Protein AF-A0A848MZ85-F1 (afdb_monomer)

Secondary structure (DSSP, 8-state):
-HHHHHHHHHSHHHHHHHHHHHHHHHHHHHHHHHHHHHHHHHHHHHHHTTSSEEPP-SS--HHHHHTPBP------EEEEEEEEEEETTTEEEEEEEETTT--EEEEETTSHHHHHS-SEEE-

Mean predicted aligned error: 9.66 Å

Foldseek 3Di:
DVVVVVVLVVPVVSVVVVVVVVVVVVVVVVCLQVVLVVVLVVQLVCVVVVVKDWDDDDPDDNVQSVPFDADFDDADWDPDKDWIAIPDVRWIWIWTQGPPPRKIFTAIRVDPSRVRTTSGIGD

Solvent-accessible surface area (backbone atoms only — not comparable to full-atom values): 6906 Å² total; per-residue (Å²): 111,73,66,62,54,51,55,38,50,72,41,77,74,38,39,59,57,54,48,52,51,53,50,51,53,50,52,55,62,67,42,47,63,55,49,27,49,52,55,50,51,49,54,49,51,30,44,76,70,63,65,33,43,72,54,91,61,97,85,64,52,74,66,54,62,72,62,46,43,79,49,79,74,91,79,62,65,44,92,60,70,48,76,40,48,31,36,82,82,70,34,36,44,35,37,30,36,30,70,89,73,72,31,35,33,33,24,39,58,82,39,77,67,28,68,80,38,41,39,17,32,36,129

Organism: NCBI:txid452084

pLDDT: mean 79.69, std 8.82, range [51.81, 90.06]

Sequence (123 aa):
MLYLFYERIKKKEGFKGSFLMSFSLFIMFFSQDRLCNSILNEIISDLKSGRLVLEKNNILTNQNIYNLQIASRKHNYSKITYAVTVLPSKDDLIIKKDFSNEKYWVFYSKYYYSRSHAIGFIE

Structure (mmCIF, N/CA/C/O backbone):
data_AF-A0A848MZ85-F1
#
_entry.id   AF-A0A848MZ85-F1
#
loop_
_atom_site.group_PDB
_atom_site.id
_atom_site.type_symbol
_atom_site.label_atom_id
_atom_site.label_alt_id
_atom_site.label_comp_id
_atom_site.label_asym_id
_atom_site.label_entity_id
_atom_site.label_seq_id
_atom_site.pdbx_PDB_ins_code
_atom_site.Cartn_x
_atom_site.Cartn_y
_atom_site.Cartn_z
_atom_site.occupancy
_atom_site.B_iso_or_equiv
_atom_site.auth_seq_id
_atom_site.auth_comp_id
_atom_site.auth_asym_id
_atom_site.auth_atom_id
_atom_site.pdbx_PDB_model_num
ATOM 1 N N . MET A 1 1 ? 14.328 -11.073 -31.449 1.00 51.81 1 MET A N 1
ATOM 2 C CA . MET A 1 1 ? 14.411 -10.050 -30.377 1.00 51.81 1 MET A CA 1
ATOM 3 C C . MET A 1 1 ? 15.853 -9.718 -29.998 1.00 51.81 1 MET A C 1
ATOM 5 O O . MET A 1 1 ? 16.268 -8.602 -30.270 1.00 51.81 1 MET A O 1
ATOM 9 N N . LEU A 1 2 ? 16.645 -10.664 -29.473 1.00 57.03 2 LEU A N 1
ATOM 10 C CA . LEU A 1 2 ? 18.058 -10.432 -29.105 1.00 57.03 2 LEU A CA 1
ATOM 11 C C . LEU A 1 2 ? 18.941 -9.939 -30.270 1.00 57.03 2 LEU A C 1
ATOM 13 O O . LEU A 1 2 ? 19.724 -9.011 -30.100 1.00 57.03 2 LEU A O 1
ATOM 17 N N . TYR A 1 3 ? 18.748 -10.488 -31.472 1.00 67.44 3 TYR A N 1
ATOM 18 C CA . TYR A 1 3 ? 19.474 -10.076 -32.681 1.00 67.44 3 TYR A CA 1
ATOM 19 C C . TYR A 1 3 ? 19.201 -8.617 -33.102 1.00 67.44 3 TYR A C 1
ATOM 21 O O . TYR A 1 3 ? 20.121 -7.880 -33.444 1.00 67.44 3 TYR A O 1
ATOM 29 N N . LEU A 1 4 ? 17.948 -8.161 -32.990 1.00 62.81 4 LEU A N 1
ATOM 30 C CA . LEU A 1 4 ? 17.566 -6.772 -33.288 1.00 62.81 4 LEU A CA 1
ATOM 31 C C . LEU A 1 4 ? 18.156 -5.788 -32.268 1.00 62.81 4 LEU A C 1
ATOM 33 O O . LEU A 1 4 ? 18.518 -4.668 -32.621 1.00 62.81 4 LEU A O 1
ATOM 37 N N . PHE A 1 5 ? 18.286 -6.214 -31.007 1.00 62.03 5 PHE A N 1
ATOM 38 C CA . PHE A 1 5 ? 18.973 -5.448 -29.964 1.00 62.03 5 PHE A CA 1
ATOM 39 C C . PHE A 1 5 ? 20.470 -5.299 -30.274 1.00 62.03 5 PHE A C 1
ATOM 41 O O . PHE A 1 5 ? 21.020 -4.205 -30.151 1.00 62.03 5 PHE A O 1
ATOM 48 N N . TYR A 1 6 ? 21.106 -6.379 -30.739 1.00 66.88 6 TYR A N 1
ATOM 49 C CA . TYR A 1 6 ? 22.514 -6.392 -31.135 1.00 66.88 6 TYR A CA 1
ATOM 50 C C . TYR A 1 6 ? 22.802 -5.454 -32.321 1.00 66.88 6 TYR A C 1
ATOM 52 O O . TYR A 1 6 ? 23.729 -4.645 -32.252 1.00 66.88 6 TYR A O 1
ATOM 60 N N . GLU A 1 7 ? 21.980 -5.478 -33.376 1.00 65.50 7 GLU A N 1
ATOM 61 C CA . GLU A 1 7 ? 22.136 -4.555 -34.511 1.00 65.50 7 GLU A CA 1
ATOM 62 C C . GLU A 1 7 ? 21.957 -3.080 -34.120 1.00 65.50 7 GLU A C 1
ATOM 64 O O . GLU A 1 7 ? 22.706 -2.219 -34.592 1.00 65.50 7 GLU A O 1
ATOM 69 N N . ARG A 1 8 ? 21.000 -2.774 -33.231 1.00 59.22 8 ARG A N 1
ATOM 70 C CA . ARG A 1 8 ? 20.761 -1.403 -32.746 1.00 59.22 8 ARG A CA 1
ATOM 71 C C . ARG A 1 8 ? 21.933 -0.851 -31.938 1.00 59.22 8 ARG A C 1
ATOM 73 O O . ARG A 1 8 ? 22.218 0.335 -32.047 1.00 59.22 8 ARG A O 1
ATOM 80 N N . ILE A 1 9 ? 22.617 -1.694 -31.163 1.00 59.88 9 ILE A N 1
ATOM 81 C CA . ILE A 1 9 ? 23.822 -1.315 -30.408 1.00 59.88 9 ILE A CA 1
ATOM 82 C C . ILE A 1 9 ? 25.018 -1.101 -31.350 1.00 59.88 9 ILE A C 1
ATOM 84 O O . ILE A 1 9 ? 25.825 -0.200 -31.127 1.00 59.88 9 ILE A O 1
ATOM 88 N N . LYS A 1 10 ? 25.122 -1.893 -32.428 1.00 60.56 10 LYS A N 1
ATOM 89 C CA . LYS A 1 10 ? 26.221 -1.815 -33.406 1.00 60.56 10 LYS A CA 1
ATOM 90 C C . LYS A 1 10 ? 26.223 -0.500 -34.202 1.00 60.56 10 LYS A C 1
ATOM 92 O O . LYS A 1 10 ? 27.289 0.001 -34.557 1.00 60.56 10 LYS A O 1
ATOM 97 N N . LYS A 1 11 ? 25.052 0.100 -34.451 1.00 58.09 11 LYS A N 1
ATOM 98 C CA . LYS A 1 11 ? 24.939 1.474 -34.967 1.00 58.09 11 LYS A CA 1
ATOM 99 C C . LYS A 1 11 ? 25.094 2.452 -33.794 1.00 58.09 11 LYS A C 1
ATOM 101 O O . LYS A 1 11 ? 24.207 2.541 -32.956 1.00 58.09 11 LYS A O 1
ATOM 106 N N . LYS A 1 12 ? 26.203 3.206 -33.737 1.00 56.47 12 LYS A N 1
ATOM 107 C CA . LYS A 1 12 ? 26.563 4.160 -32.651 1.00 56.47 12 LYS A CA 1
ATOM 108 C C . LYS A 1 12 ? 25.438 5.119 -32.206 1.00 56.47 12 LYS A C 1
ATOM 110 O O . LYS A 1 12 ? 25.479 5.619 -31.085 1.00 56.47 12 LYS A O 1
ATOM 115 N N . GLU A 1 13 ? 24.431 5.357 -33.043 1.00 58.22 13 GLU A N 1
ATOM 116 C CA . GLU A 1 13 ? 23.257 6.187 -32.739 1.00 58.22 13 GLU A CA 1
ATOM 117 C C . GLU A 1 13 ? 22.211 5.484 -31.852 1.00 58.22 13 GLU A C 1
ATOM 119 O O . GLU A 1 13 ? 21.550 6.137 -31.044 1.00 58.22 13 GLU A O 1
ATOM 124 N N . GLY A 1 14 ? 22.095 4.153 -31.920 1.00 60.03 14 GLY A N 1
ATOM 125 C CA . GLY A 1 14 ? 21.147 3.381 -31.110 1.00 60.03 14 GLY A CA 1
ATOM 126 C C . GLY A 1 14 ? 21.583 3.199 -29.655 1.00 60.03 14 GLY A C 1
ATOM 127 O O . GLY A 1 14 ? 20.733 3.055 -28.778 1.00 60.03 14 GLY A O 1
ATOM 128 N N . PHE A 1 15 ? 22.888 3.290 -29.369 1.00 66.31 15 PHE A N 1
ATOM 129 C CA . PHE A 1 15 ? 23.423 3.144 -28.011 1.00 66.31 15 PHE A CA 1
ATOM 130 C C . PHE A 1 15 ? 22.890 4.214 -27.052 1.00 66.31 15 PHE A C 1
ATOM 132 O O . PHE A 1 15 ? 22.508 3.882 -25.936 1.00 66.31 15 PHE A O 1
ATOM 139 N N . LYS A 1 16 ? 22.790 5.482 -27.483 1.00 72.56 16 LYS A N 1
ATOM 140 C CA . LYS A 1 16 ? 22.249 6.561 -26.636 1.00 72.56 16 LYS A CA 1
ATOM 141 C C . LYS A 1 16 ? 20.784 6.320 -26.275 1.00 72.56 16 LYS A C 1
ATOM 143 O O . LYS A 1 16 ? 20.419 6.471 -25.114 1.00 72.56 16 LYS A O 1
ATOM 148 N N . GLY A 1 17 ? 19.965 5.910 -27.245 1.00 77.44 17 GLY A N 1
ATOM 149 C CA . GLY A 1 17 ? 18.549 5.607 -27.021 1.00 77.44 17 GLY A CA 1
ATOM 150 C C . GLY A 1 17 ? 18.348 4.382 -26.128 1.00 77.44 17 GLY A C 1
ATOM 151 O O . GLY A 1 17 ? 17.577 4.434 -25.175 1.00 77.44 17 GLY A O 1
ATOM 152 N N . SER A 1 18 ? 19.093 3.302 -26.379 1.00 78.94 18 SER A N 1
ATOM 153 C CA . SER A 1 18 ? 19.061 2.104 -25.535 1.00 78.94 18 SER A CA 1
ATOM 154 C C . SER A 1 18 ? 19.582 2.373 -24.123 1.00 7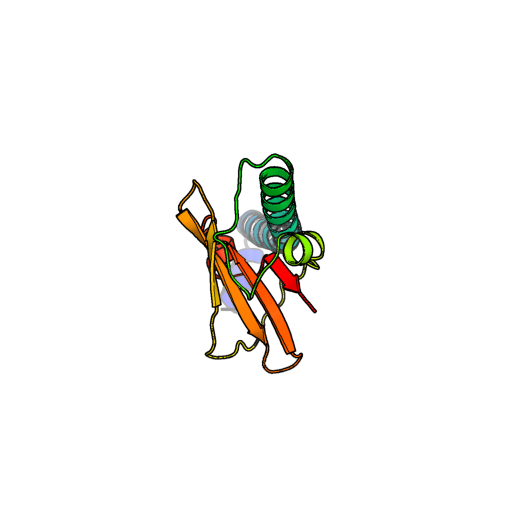8.94 18 SER A C 1
ATOM 156 O O . SER A 1 18 ? 18.991 1.888 -23.164 1.00 78.94 18 SER A O 1
ATOM 158 N N . PHE A 1 19 ? 20.640 3.173 -23.972 1.00 82.56 19 PHE A N 1
ATOM 159 C CA . PHE A 1 19 ? 21.155 3.582 -22.668 1.00 82.56 19 PHE A CA 1
ATOM 160 C C . PHE A 1 19 ? 20.137 4.435 -21.909 1.00 82.56 19 PHE A C 1
ATOM 162 O O . PHE A 1 19 ? 19.835 4.120 -20.765 1.00 82.56 19 PHE A O 1
ATOM 169 N N . LEU A 1 20 ? 19.550 5.455 -22.548 1.00 83.19 20 LEU A N 1
ATOM 170 C CA . LEU A 1 20 ? 18.504 6.290 -21.945 1.00 83.19 20 LEU A CA 1
ATOM 171 C C . LEU A 1 20 ? 17.287 5.465 -21.517 1.00 83.19 20 LEU A C 1
ATOM 173 O O . LEU A 1 20 ? 16.780 5.651 -20.415 1.00 83.19 20 LEU A O 1
ATOM 177 N N . MET A 1 21 ? 16.848 4.520 -22.351 1.00 82.12 21 MET A N 1
ATOM 178 C CA . MET A 1 21 ? 15.731 3.634 -22.029 1.00 82.12 21 MET A CA 1
ATOM 179 C C . MET A 1 21 ? 16.060 2.735 -20.830 1.00 82.12 21 MET A C 1
ATOM 181 O O . MET A 1 21 ? 15.308 2.714 -19.858 1.00 82.12 21 MET A O 1
ATOM 185 N N . SER A 1 22 ? 17.208 2.057 -20.834 1.00 83.31 22 SER A N 1
ATOM 186 C CA . SER A 1 22 ? 17.647 1.228 -19.703 1.00 83.31 22 SER A CA 1
ATOM 187 C C . SER A 1 22 ? 17.841 2.0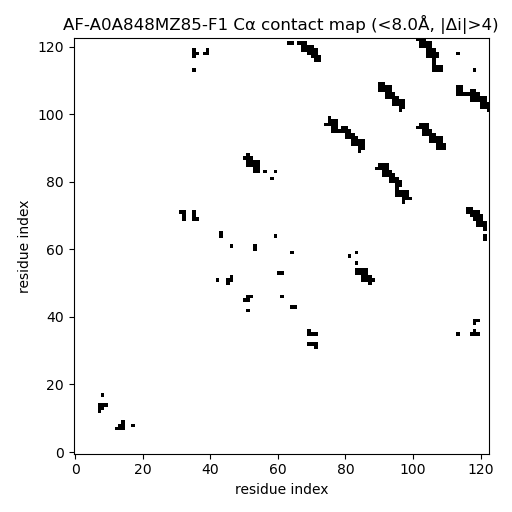47 -18.426 1.00 83.31 22 SER A C 1
ATOM 189 O O . SER A 1 22 ? 17.455 1.608 -17.347 1.00 83.31 22 SER A O 1
ATOM 191 N N . PHE A 1 23 ? 18.378 3.260 -18.542 1.00 83.19 23 PHE A N 1
ATOM 192 C CA . PHE A 1 23 ? 18.565 4.176 -17.423 1.00 83.19 23 PHE A CA 1
ATOM 193 C C . PHE A 1 23 ? 17.227 4.669 -16.856 1.00 83.19 23 PHE A C 1
ATOM 195 O O . PHE A 1 23 ? 17.055 4.706 -15.641 1.00 83.19 23 PHE A O 1
ATOM 202 N N . SER A 1 24 ? 16.239 4.962 -17.709 1.00 82.94 24 SER A N 1
ATOM 203 C CA . SER A 1 24 ? 14.886 5.307 -17.254 1.00 82.94 24 SER A CA 1
ATOM 204 C C . SER A 1 24 ? 14.203 4.150 -16.520 1.00 82.94 24 SER A C 1
ATOM 206 O O . SER A 1 24 ? 13.587 4.369 -15.479 1.00 82.94 24 SER A O 1
ATOM 208 N N . LEU A 1 25 ? 14.373 2.913 -17.003 1.00 81.62 25 LEU A N 1
ATOM 209 C CA . LEU A 1 25 ? 13.845 1.715 -16.345 1.00 81.62 25 LEU A CA 1
ATOM 210 C C . LEU A 1 25 ? 14.542 1.465 -15.006 1.00 81.62 25 LEU A C 1
ATOM 212 O O . LEU A 1 25 ? 13.885 1.118 -14.028 1.00 81.62 25 LEU A O 1
ATOM 216 N N . PHE A 1 26 ? 15.855 1.697 -14.945 1.00 80.69 26 PHE A N 1
ATOM 217 C CA . PHE A 1 26 ? 16.629 1.626 -13.711 1.00 80.69 26 PHE A CA 1
ATOM 218 C C . PHE A 1 26 ? 16.097 2.629 -12.683 1.00 80.69 26 PHE A C 1
ATOM 220 O O . PHE A 1 26 ? 15.695 2.224 -11.598 1.00 80.69 26 PHE A O 1
ATOM 227 N N . ILE A 1 27 ? 15.993 3.916 -13.036 1.00 83.00 27 ILE A N 1
ATOM 228 C CA . ILE A 1 27 ? 15.448 4.949 -12.138 1.00 83.00 27 ILE A CA 1
ATOM 229 C C . ILE A 1 27 ? 14.040 4.582 -11.664 1.00 83.00 27 ILE A C 1
ATOM 231 O O . ILE A 1 27 ? 13.743 4.723 -10.479 1.00 83.00 27 ILE A O 1
ATOM 235 N N . MET A 1 28 ? 13.190 4.095 -12.570 1.00 77.31 28 MET A N 1
ATOM 236 C CA . MET A 1 28 ? 11.829 3.684 -12.242 1.00 77.31 28 MET A CA 1
ATOM 237 C C . MET A 1 28 ? 11.802 2.553 -11.207 1.00 77.31 28 MET A C 1
ATOM 239 O O . MET A 1 28 ? 10.946 2.567 -10.333 1.00 77.31 28 MET A O 1
ATOM 243 N N . PHE A 1 29 ? 12.742 1.606 -11.258 1.00 71.81 29 PHE A N 1
ATOM 244 C CA . PHE A 1 29 ? 12.820 0.513 -10.287 1.00 71.81 29 PHE A CA 1
ATOM 245 C C . PHE A 1 29 ? 13.206 1.016 -8.888 1.00 71.81 29 PHE A C 1
ATOM 247 O O . PHE A 1 29 ? 12.588 0.639 -7.898 1.00 71.81 29 PHE A O 1
ATOM 254 N N . PHE A 1 30 ? 14.176 1.931 -8.796 1.00 74.00 30 PHE A N 1
ATOM 255 C CA . PHE A 1 30 ? 14.604 2.503 -7.509 1.00 74.00 30 PHE A CA 1
ATOM 256 C C . PHE A 1 30 ? 13.640 3.556 -6.949 1.00 74.00 30 PHE A C 1
ATOM 258 O O . PHE A 1 30 ? 13.688 3.868 -5.757 1.00 74.00 30 PHE A O 1
ATOM 265 N N . SER A 1 31 ? 12.768 4.130 -7.780 1.00 79.56 31 SER A N 1
ATOM 266 C CA . SER A 1 31 ? 11.786 5.114 -7.324 1.00 79.56 31 SER A CA 1
ATOM 267 C C . SER A 1 31 ? 10.552 4.480 -6.684 1.00 79.56 31 SER A C 1
ATOM 269 O O . SER A 1 31 ? 9.864 5.169 -5.936 1.00 79.56 31 SER A O 1
ATOM 271 N N . GLN A 1 32 ? 10.296 3.185 -6.901 1.00 77.12 32 GLN A N 1
ATOM 272 C CA . GLN A 1 32 ? 9.126 2.480 -6.363 1.00 77.12 32 GLN A CA 1
ATOM 273 C C . GLN A 1 32 ? 9.029 2.565 -4.837 1.00 77.12 32 GLN A C 1
ATOM 275 O O . GLN A 1 32 ? 8.006 3.006 -4.313 1.00 77.12 32 GLN A O 1
ATOM 280 N N . ASP A 1 33 ? 10.103 2.227 -4.123 1.00 78.94 33 ASP A N 1
ATOM 281 C CA . ASP A 1 33 ? 10.106 2.266 -2.655 1.00 78.94 33 ASP A CA 1
ATOM 282 C C . ASP A 1 33 ? 9.993 3.697 -2.121 1.00 78.94 33 ASP A C 1
ATOM 284 O O . ASP A 1 33 ? 9.299 3.948 -1.134 1.00 78.94 33 ASP A O 1
ATOM 288 N N . ARG A 1 34 ? 10.617 4.668 -2.804 1.00 83.00 34 ARG A N 1
ATOM 289 C CA . ARG A 1 34 ? 10.487 6.091 -2.454 1.00 83.00 34 ARG A CA 1
ATOM 290 C C . ARG A 1 34 ? 9.058 6.593 -2.644 1.00 83.00 34 ARG A C 1
ATOM 292 O O . ARG A 1 34 ? 8.583 7.360 -1.811 1.00 83.00 34 ARG A O 1
ATOM 299 N N . LEU A 1 35 ? 8.375 6.156 -3.703 1.00 84.25 35 LEU A N 1
ATOM 300 C CA . LEU A 1 35 ? 6.973 6.486 -3.955 1.00 84.25 35 LEU A CA 1
ATOM 301 C C . LEU A 1 35 ? 6.066 5.885 -2.878 1.00 84.25 35 LEU A C 1
ATOM 303 O O . LEU A 1 35 ? 5.267 6.622 -2.305 1.00 84.25 35 LEU A O 1
ATOM 307 N N . CYS A 1 36 ? 6.224 4.599 -2.541 1.00 84.06 36 CYS A N 1
ATOM 308 C CA . CYS A 1 36 ? 5.475 3.982 -1.440 1.00 84.06 36 CYS A CA 1
ATOM 309 C C . CYS A 1 36 ? 5.701 4.735 -0.122 1.00 84.06 36 CYS A C 1
ATOM 311 O O . CYS A 1 36 ? 4.741 5.084 0.559 1.00 84.06 36 CYS A O 1
ATOM 313 N N . ASN A 1 37 ? 6.955 5.061 0.201 1.00 86.56 37 ASN A N 1
ATOM 314 C CA . ASN A 1 37 ? 7.288 5.816 1.406 1.00 86.56 37 ASN A CA 1
ATOM 315 C C . ASN A 1 37 ? 6.644 7.214 1.412 1.00 86.56 37 ASN A C 1
ATOM 317 O O . ASN A 1 37 ? 6.099 7.649 2.421 1.00 86.56 37 ASN A O 1
ATOM 321 N N . SER A 1 38 ? 6.658 7.918 0.277 1.00 87.94 38 SER A N 1
ATOM 322 C CA . SER A 1 38 ? 6.019 9.232 0.158 1.00 87.94 38 SER A CA 1
ATOM 323 C C . SER A 1 38 ? 4.512 9.157 0.403 1.00 87.94 38 SER A C 1
ATOM 325 O O . SER A 1 38 ? 3.982 9.980 1.145 1.00 87.94 38 SER A O 1
ATOM 327 N N . ILE A 1 39 ? 3.836 8.164 -0.183 1.00 88.31 39 ILE A N 1
ATOM 328 C CA . ILE A 1 39 ? 2.393 7.956 -0.007 1.00 88.31 39 ILE A CA 1
ATOM 329 C C . ILE A 1 39 ? 2.076 7.619 1.455 1.00 88.31 39 ILE A C 1
ATOM 331 O O . ILE A 1 39 ? 1.135 8.160 2.028 1.00 88.31 39 ILE A O 1
ATOM 335 N N . LEU A 1 40 ? 2.875 6.753 2.079 1.00 88.69 40 LEU A N 1
ATOM 336 C CA . LEU A 1 40 ? 2.710 6.386 3.483 1.00 88.69 40 LEU A CA 1
ATOM 337 C C . LEU A 1 40 ? 2.879 7.597 4.410 1.00 88.69 40 LEU A C 1
ATOM 339 O O . LEU A 1 40 ? 2.038 7.831 5.274 1.00 88.69 40 LEU A O 1
ATOM 343 N N . ASN A 1 41 ? 3.924 8.400 4.202 1.00 89.56 41 ASN A N 1
ATOM 344 C CA . ASN A 1 41 ? 4.171 9.599 5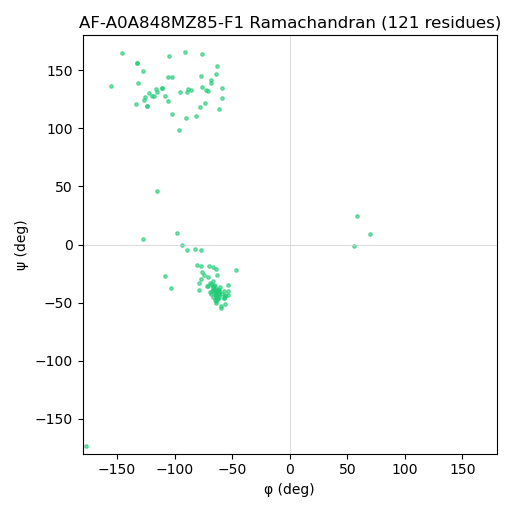.003 1.00 89.56 41 ASN A CA 1
ATOM 345 C C . ASN A 1 41 ? 3.052 10.636 4.862 1.00 89.56 41 ASN A C 1
ATOM 347 O O . ASN A 1 41 ? 2.679 11.255 5.857 1.00 89.56 41 ASN A O 1
ATOM 351 N N . GLU A 1 42 ? 2.499 10.800 3.659 1.00 88.94 42 GLU A N 1
ATOM 352 C CA . GLU A 1 42 ? 1.329 11.647 3.420 1.00 88.94 42 GLU A CA 1
ATOM 353 C C . GLU A 1 42 ? 0.124 11.161 4.234 1.00 88.94 42 GLU A C 1
ATOM 355 O O . GLU A 1 42 ? -0.413 11.927 5.030 1.00 88.94 42 GLU A O 1
ATOM 360 N N . ILE A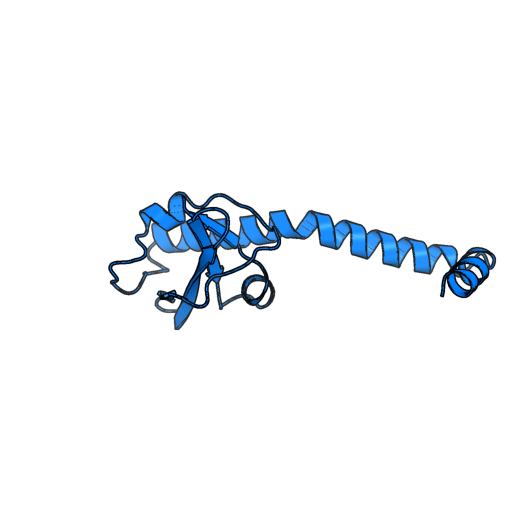 1 43 ? -0.236 9.874 4.128 1.00 87.69 43 ILE A N 1
ATOM 361 C CA . ILE A 1 43 ? -1.364 9.293 4.876 1.00 87.69 43 ILE A CA 1
ATOM 362 C C . ILE A 1 43 ? -1.171 9.490 6.386 1.00 87.69 43 ILE A C 1
ATOM 364 O O . ILE A 1 43 ? -2.092 9.913 7.083 1.00 87.69 43 ILE A O 1
ATOM 368 N N . ILE A 1 44 ? 0.028 9.213 6.908 1.00 88.69 44 ILE A N 1
ATOM 369 C CA . ILE A 1 44 ? 0.336 9.370 8.335 1.00 88.69 44 ILE A CA 1
ATOM 370 C C . ILE A 1 44 ? 0.240 10.838 8.764 1.00 88.69 44 ILE A C 1
ATOM 372 O O . ILE A 1 44 ? -0.293 11.130 9.837 1.00 88.69 44 ILE A O 1
ATOM 376 N N . SER A 1 45 ? 0.762 11.761 7.956 1.00 89.44 45 SER A N 1
ATOM 377 C CA . SER A 1 45 ? 0.709 13.198 8.236 1.00 89.44 45 SER A CA 1
ATOM 378 C C . SER A 1 45 ? -0.732 13.710 8.254 1.00 89.44 45 SER A C 1
ATOM 380 O O . SER A 1 45 ? -1.131 14.426 9.179 1.00 89.44 45 SER A O 1
ATOM 382 N N . ASP A 1 46 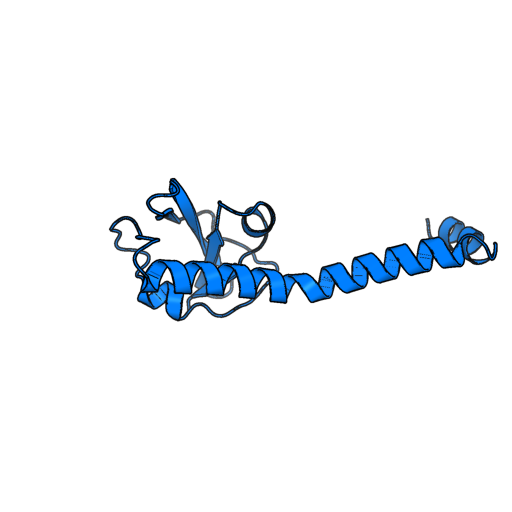? -1.543 13.284 7.289 1.00 86.62 46 ASP A N 1
ATOM 383 C CA . ASP A 1 46 ? -2.933 13.706 7.185 1.00 86.62 46 ASP A CA 1
ATOM 384 C C . ASP A 1 46 ? -3.809 13.105 8.298 1.00 86.62 46 ASP A C 1
ATOM 386 O O . ASP A 1 46 ? -4.669 13.803 8.838 1.00 86.62 46 ASP A O 1
ATOM 390 N N . LEU A 1 47 ? -3.546 11.862 8.722 1.00 86.69 47 LEU A N 1
ATOM 391 C CA . LEU A 1 47 ? -4.198 11.250 9.889 1.00 86.69 47 LEU A CA 1
ATOM 392 C C . LEU A 1 47 ? -3.859 11.987 11.186 1.00 86.69 47 LEU A C 1
ATOM 394 O O . LEU A 1 47 ? -4.746 12.289 11.984 1.00 86.69 47 LEU A O 1
ATOM 398 N N . LYS A 1 48 ? -2.576 12.304 11.404 1.00 87.44 48 LYS A N 1
ATOM 399 C CA . LYS A 1 48 ? -2.124 13.024 12.606 1.00 87.44 48 LYS A CA 1
ATOM 400 C C . LYS A 1 48 ? -2.668 14.446 12.670 1.00 87.44 48 LYS A C 1
ATOM 402 O O . LYS A 1 48 ? -2.947 14.939 13.757 1.00 87.44 48 LYS A O 1
ATOM 407 N N . SER A 1 49 ? -2.806 15.101 11.520 1.00 87.12 49 SER A N 1
ATOM 408 C CA . SER A 1 49 ? -3.370 16.450 11.424 1.00 87.12 49 SER A CA 1
ATOM 409 C C . SER A 1 49 ? -4.903 16.474 11.409 1.00 87.12 49 SER A C 1
ATOM 411 O O . SER A 1 49 ? -5.483 17.557 11.405 1.00 87.12 49 SER A O 1
ATOM 413 N N . GLY A 1 50 ? -5.565 15.310 11.399 1.00 80.62 50 GLY A N 1
ATOM 414 C CA . GLY A 1 50 ? -7.025 15.196 11.346 1.00 80.62 50 GLY A CA 1
ATOM 415 C C . GLY A 1 50 ? -7.640 15.607 10.004 1.00 80.62 50 GLY A C 1
ATOM 416 O O . GLY A 1 50 ? -8.859 15.706 9.895 1.00 80.62 50 GLY A O 1
ATOM 417 N N . ARG A 1 51 ? -6.814 15.845 8.976 1.00 81.94 51 ARG A N 1
ATOM 418 C CA . ARG A 1 51 ? -7.263 16.103 7.597 1.00 81.94 51 ARG A CA 1
ATOM 419 C C . ARG A 1 51 ? -7.826 14.853 6.943 1.00 81.94 51 ARG A C 1
ATOM 421 O O . ARG A 1 51 ? -8.659 14.955 6.047 1.00 81.94 51 ARG A O 1
ATOM 428 N N . LEU A 1 52 ? -7.344 13.701 7.394 1.00 81.25 52 LEU A N 1
ATOM 429 C CA . LEU A 1 52 ? -7.769 12.385 6.972 1.00 81.25 52 LEU A CA 1
ATOM 430 C C . LEU A 1 52 ? -8.350 11.668 8.185 1.00 81.25 52 LEU A C 1
ATOM 432 O O . LEU A 1 52 ? -7.718 11.597 9.238 1.00 81.25 52 LEU A O 1
ATOM 436 N N . VAL A 1 53 ? -9.563 11.149 8.043 1.00 82.06 53 VAL A N 1
ATOM 437 C CA . VAL A 1 53 ? -10.235 10.364 9.079 1.00 82.06 53 VAL A CA 1
ATOM 438 C C . VAL A 1 53 ? -10.654 9.036 8.473 1.00 82.06 53 VAL A C 1
ATOM 440 O O . VAL A 1 53 ? -11.318 9.003 7.437 1.00 82.06 53 VAL A O 1
ATOM 443 N N . LEU A 1 54 ? -10.259 7.938 9.115 1.00 81.38 54 LEU A N 1
ATOM 444 C CA . LEU A 1 54 ? -10.754 6.616 8.752 1.00 81.38 54 LEU A CA 1
ATOM 445 C C . LEU A 1 54 ? -12.215 6.494 9.162 1.00 81.38 54 LEU A C 1
ATOM 447 O O . LEU A 1 54 ? -12.573 6.787 10.306 1.00 81.38 54 LEU A O 1
ATOM 451 N N . GLU A 1 55 ? -13.047 6.009 8.248 1.00 82.19 55 GLU A N 1
ATOM 452 C CA . GLU A 1 55 ? -14.397 5.607 8.603 1.00 82.19 55 GLU A CA 1
ATOM 453 C C . GLU A 1 55 ? -14.345 4.517 9.683 1.00 82.19 55 GLU A C 1
ATOM 455 O O . GLU A 1 55 ? -13.523 3.593 9.632 1.00 82.19 55 GLU A O 1
ATOM 460 N N . LYS A 1 56 ? -15.188 4.659 10.711 1.00 75.75 56 LYS A N 1
ATOM 461 C CA . LYS A 1 56 ? -15.128 3.825 11.912 1.00 75.75 56 LYS A CA 1
ATOM 462 C C . LYS A 1 56 ? -15.371 2.361 11.537 1.00 75.75 56 LYS A C 1
ATOM 464 O O . LYS A 1 56 ? -16.453 2.004 11.084 1.00 75.75 56 LYS A O 1
ATOM 469 N N . ASN A 1 57 ? -14.368 1.515 11.751 1.00 77.19 57 ASN A N 1
ATOM 470 C CA . ASN A 1 57 ? -14.415 0.094 11.421 1.00 77.19 57 ASN A CA 1
ATOM 471 C C . ASN A 1 57 ? -13.612 -0.733 12.446 1.00 77.19 57 ASN A C 1
ATOM 473 O O . ASN A 1 57 ? -12.824 -0.185 13.213 1.00 77.19 57 ASN A O 1
ATOM 477 N N . ASN A 1 58 ? -13.815 -2.054 12.448 1.00 71.62 58 ASN A N 1
ATOM 478 C CA . ASN A 1 58 ? -13.162 -2.981 13.387 1.00 71.62 58 ASN A CA 1
ATOM 479 C C . ASN A 1 58 ? -11.865 -3.608 12.843 1.00 71.62 58 ASN A C 1
ATOM 481 O O . ASN A 1 58 ? -11.261 -4.436 13.517 1.00 71.62 58 ASN A O 1
ATOM 485 N N . ILE A 1 59 ? -11.468 -3.280 11.613 1.00 72.38 59 ILE A N 1
ATOM 486 C CA . ILE A 1 59 ? -10.421 -3.993 10.868 1.00 72.38 59 ILE A CA 1
ATOM 487 C C . ILE A 1 59 ? -9.108 -3.202 10.866 1.00 72.38 59 ILE A C 1
ATOM 489 O O . ILE A 1 59 ? -8.031 -3.782 10.962 1.00 72.38 59 ILE A O 1
ATOM 493 N N . LEU A 1 60 ? -9.187 -1.875 10.767 1.00 76.81 60 LEU A N 1
ATOM 494 C CA . LEU A 1 60 ? -8.052 -0.977 10.623 1.00 76.81 60 LEU A CA 1
ATOM 495 C C . LEU A 1 60 ? -8.198 0.198 11.588 1.00 76.81 60 LEU A C 1
ATOM 497 O O . LEU A 1 60 ? -9.151 0.972 11.507 1.00 76.81 60 LEU A O 1
ATOM 501 N N . THR A 1 61 ? -7.213 0.357 12.468 1.00 81.44 61 THR A N 1
ATOM 502 C CA . THR A 1 61 ? -7.092 1.544 13.321 1.00 81.44 61 THR A CA 1
ATOM 503 C C . THR A 1 61 ? -5.985 2.462 12.811 1.00 81.44 61 THR A C 1
ATOM 505 O O . THR A 1 61 ? -5.089 2.031 12.081 1.00 81.44 61 THR A O 1
ATOM 508 N N . ASN A 1 62 ? -5.990 3.723 13.251 1.00 81.19 62 ASN A N 1
ATOM 509 C CA . ASN A 1 62 ? -4.903 4.664 12.958 1.00 81.19 62 ASN A CA 1
ATOM 510 C C . ASN A 1 62 ? -3.533 4.097 13.373 1.00 81.19 62 ASN A C 1
ATOM 512 O O . ASN A 1 62 ? -2.541 4.305 12.681 1.00 81.19 62 ASN A O 1
ATOM 516 N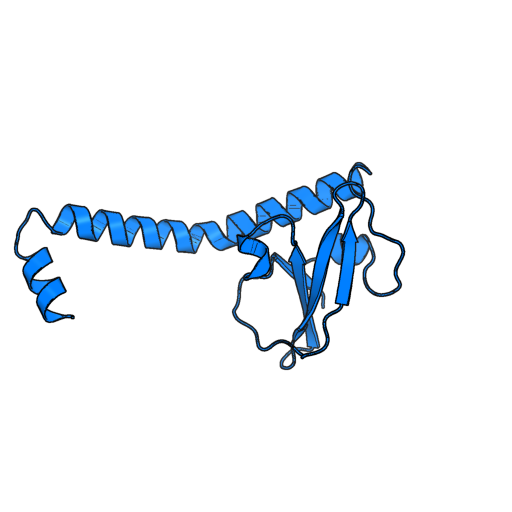 N . GLN A 1 63 ? -3.485 3.333 14.469 1.00 82.62 63 GLN A N 1
ATOM 517 C CA . GLN A 1 63 ? -2.255 2.734 14.981 1.00 82.62 63 GLN A CA 1
ATOM 518 C C . GLN A 1 63 ? -1.687 1.672 14.034 1.00 82.62 63 GLN A C 1
ATOM 520 O O . GLN A 1 63 ? -0.476 1.611 13.841 1.00 82.62 63 GLN A O 1
ATOM 525 N N . ASN A 1 64 ? -2.554 0.892 13.380 1.00 84.06 64 ASN A N 1
ATOM 526 C CA . ASN A 1 64 ? -2.141 -0.068 12.357 1.00 84.06 64 ASN A CA 1
ATOM 527 C C . ASN A 1 64 ? -1.472 0.642 11.172 1.00 84.06 64 ASN A C 1
ATOM 529 O O . ASN A 1 64 ? -0.471 0.156 10.657 1.00 84.06 64 ASN A O 1
ATOM 533 N N . ILE A 1 65 ? -1.992 1.806 10.763 1.00 83.75 65 ILE A N 1
ATOM 534 C CA . ILE A 1 65 ? -1.410 2.594 9.667 1.00 83.75 65 ILE A CA 1
ATOM 535 C C . ILE A 1 65 ? -0.064 3.196 10.078 1.00 83.75 65 ILE A C 1
ATOM 537 O O . ILE A 1 65 ? 0.882 3.172 9.298 1.00 83.75 65 ILE A O 1
ATOM 541 N N . TYR A 1 66 ? 0.055 3.703 11.306 1.00 84.06 66 TYR A N 1
ATOM 542 C CA . TYR A 1 66 ? 1.321 4.249 11.806 1.00 84.06 66 TYR A CA 1
ATOM 543 C C . TYR A 1 66 ? 2.439 3.204 11.896 1.00 84.06 66 TYR A C 1
ATOM 545 O O . TYR A 1 66 ? 3.607 3.566 11.785 1.00 84.06 66 TYR A O 1
ATOM 553 N N . ASN A 1 67 ? 2.079 1.929 12.054 1.00 84.50 67 ASN A N 1
ATOM 554 C CA . ASN A 1 67 ? 3.013 0.810 12.160 1.00 84.50 67 ASN A CA 1
ATOM 555 C C . ASN A 1 67 ? 3.219 0.051 10.836 1.00 84.50 67 ASN A C 1
ATOM 557 O O . ASN A 1 67 ? 3.829 -1.018 10.838 1.00 84.50 67 ASN A O 1
ATOM 561 N N . LEU A 1 68 ? 2.717 0.570 9.711 1.00 84.69 68 LEU A N 1
ATOM 562 C CA . LEU A 1 68 ? 2.907 -0.047 8.398 1.00 84.69 68 LEU A CA 1
ATOM 563 C C . LEU A 1 68 ? 4.397 -0.175 8.060 1.00 84.69 68 LEU A C 1
ATOM 565 O O . LEU A 1 68 ? 5.135 0.811 8.032 1.00 84.69 68 LEU A O 1
ATOM 569 N N . GLN A 1 69 ? 4.821 -1.390 7.722 1.00 84.44 69 GLN A N 1
ATOM 570 C CA . GLN A 1 69 ? 6.158 -1.639 7.196 1.00 84.44 69 GLN A CA 1
ATOM 571 C C . GLN A 1 69 ? 6.149 -1.497 5.673 1.00 84.44 69 GLN A C 1
ATOM 573 O O . GLN A 1 69 ? 5.305 -2.071 4.984 1.00 84.44 69 GLN A O 1
ATOM 578 N N . ILE A 1 70 ? 7.099 -0.734 5.133 1.00 80.06 70 ILE A N 1
ATOM 579 C CA . ILE A 1 70 ? 7.204 -0.493 3.691 1.00 80.06 70 ILE A CA 1
ATOM 580 C C . ILE A 1 70 ? 7.730 -1.758 3.014 1.00 80.06 70 ILE A C 1
ATOM 582 O O . ILE A 1 70 ? 8.830 -2.223 3.312 1.00 80.06 70 ILE A O 1
ATOM 586 N N . ALA A 1 71 ? 6.965 -2.291 2.064 1.00 73.25 71 ALA A N 1
ATOM 587 C CA . ALA A 1 71 ? 7.456 -3.297 1.134 1.00 73.25 71 ALA A CA 1
ATOM 588 C C . ALA A 1 71 ? 6.634 -3.288 -0.159 1.00 73.25 71 ALA A C 1
ATOM 590 O O . ALA A 1 71 ? 5.407 -3.239 -0.133 1.00 73.25 71 ALA A O 1
ATOM 591 N N . SER A 1 72 ? 7.335 -3.381 -1.288 1.00 65.31 72 SER A N 1
ATOM 592 C CA . SER A 1 72 ? 6.783 -3.359 -2.646 1.00 65.31 72 SER A CA 1
ATOM 593 C C . SER A 1 72 ? 7.016 -4.701 -3.360 1.00 65.31 72 SER A C 1
ATOM 595 O O . SER A 1 72 ? 7.487 -4.767 -4.492 1.00 65.31 72 SER A O 1
ATOM 597 N N . ARG A 1 73 ? 6.752 -5.831 -2.692 1.00 67.50 73 ARG A N 1
ATOM 598 C CA . ARG A 1 73 ? 6.943 -7.154 -3.313 1.00 67.50 73 ARG A CA 1
ATOM 599 C C . ARG A 1 73 ? 5.662 -7.637 -4.003 1.00 67.50 73 ARG A C 1
ATOM 601 O O . ARG A 1 73 ? 4.583 -7.070 -3.856 1.00 67.50 73 ARG A O 1
ATOM 608 N N . LYS A 1 74 ? 5.802 -8.667 -4.840 1.00 66.06 74 LYS A N 1
ATOM 609 C CA . LYS A 1 74 ? 4.676 -9.352 -5.488 1.00 66.06 74 LYS A CA 1
ATOM 610 C C . LYS A 1 74 ? 4.149 -10.431 -4.543 1.00 66.06 74 LYS A C 1
ATOM 612 O O . LYS A 1 74 ? 4.945 -11.214 -4.029 1.00 66.06 74 LYS A O 1
ATOM 617 N N . HIS A 1 75 ? 2.832 -10.497 -4.358 1.00 69.25 75 HIS A N 1
ATOM 618 C CA . HIS A 1 75 ? 2.201 -11.380 -3.372 1.00 69.25 75 HIS A CA 1
ATOM 619 C C . HIS A 1 75 ? 1.021 -12.153 -3.956 1.00 69.25 75 HIS A C 1
ATOM 621 O O . HIS A 1 75 ? 0.396 -11.718 -4.926 1.00 69.25 75 HIS A O 1
ATOM 627 N N . ASN A 1 76 ? 0.711 -13.291 -3.333 1.00 74.94 76 ASN A N 1
ATOM 628 C CA . ASN A 1 76 ? -0.502 -14.051 -3.607 1.00 74.94 76 ASN A CA 1
ATOM 629 C C . ASN A 1 76 ? -1.566 -13.677 -2.578 1.00 74.94 76 ASN A C 1
ATOM 631 O O . ASN A 1 76 ? -1.583 -14.164 -1.448 1.00 74.94 76 ASN A O 1
ATOM 635 N N . TYR A 1 77 ? -2.458 -12.785 -2.990 1.00 79.31 77 TYR A N 1
ATOM 636 C CA . TYR A 1 77 ? -3.524 -12.294 -2.133 1.00 79.31 77 TYR A CA 1
ATOM 637 C C . TYR A 1 77 ? -4.655 -13.307 -1.999 1.00 79.31 77 TYR A C 1
ATOM 639 O O . TYR A 1 77 ? -5.036 -13.984 -2.958 1.00 79.31 77 TYR A O 1
ATOM 647 N N . SER A 1 78 ? -5.244 -13.341 -0.810 1.00 74.19 78 SER A N 1
ATOM 648 C CA . SER A 1 78 ? -6.533 -13.975 -0.595 1.00 74.19 78 SER A CA 1
ATOM 649 C C . SER A 1 78 ? -7.639 -13.288 -1.388 1.00 74.19 78 SER A C 1
ATOM 651 O O . SER A 1 78 ? -7.563 -12.103 -1.714 1.00 74.19 78 SER A O 1
ATOM 653 N N . LYS A 1 79 ? -8.692 -14.049 -1.713 1.00 74.62 79 LYS A N 1
ATOM 654 C CA . LYS A 1 79 ? -9.903 -13.489 -2.335 1.00 74.62 79 LYS A CA 1
ATOM 655 C C . LYS A 1 79 ? -10.619 -12.507 -1.403 1.00 74.62 79 LYS A C 1
ATOM 657 O O . LYS A 1 79 ? -11.396 -11.683 -1.875 1.00 74.62 79 LYS A O 1
ATOM 662 N N . ILE A 1 80 ? -10.363 -12.597 -0.098 1.00 75.31 80 ILE A N 1
ATOM 663 C CA . ILE A 1 80 ? -10.966 -11.732 0.906 1.00 75.31 80 ILE A CA 1
ATOM 664 C C . ILE A 1 80 ? -10.244 -10.387 0.874 1.00 75.31 80 ILE A C 1
ATOM 666 O O . ILE A 1 80 ? -9.037 -10.293 1.096 1.00 75.31 80 ILE A O 1
ATOM 670 N N . THR A 1 81 ? -11.008 -9.346 0.567 1.00 81.69 81 THR A N 1
ATOM 671 C CA . THR A 1 81 ? -10.535 -7.967 0.505 1.00 81.69 81 THR A CA 1
ATOM 672 C C . THR A 1 81 ? -11.366 -7.139 1.469 1.00 81.69 81 THR A C 1
ATOM 674 O O . THR A 1 81 ? -12.593 -7.205 1.434 1.00 81.69 81 THR A O 1
ATOM 677 N N . TYR A 1 82 ? -10.699 -6.359 2.311 1.00 82.94 82 TYR A N 1
ATOM 678 C CA . TYR A 1 82 ? -11.340 -5.373 3.171 1.00 82.94 82 TYR A CA 1
ATOM 679 C C . TYR A 1 82 ? -11.065 -3.984 2.605 1.00 82.94 82 TYR A C 1
ATOM 681 O O . TYR A 1 82 ? -9.992 -3.747 2.056 1.00 82.94 82 TYR A O 1
ATOM 689 N N . ALA A 1 83 ? -12.019 -3.070 2.713 1.00 84.19 83 ALA A N 1
ATOM 690 C CA . ALA A 1 83 ? -11.847 -1.689 2.284 1.00 84.19 83 ALA A CA 1
ATOM 691 C C . ALA A 1 83 ? -12.330 -0.760 3.394 1.00 84.19 83 ALA A C 1
ATOM 693 O O . ALA A 1 83 ? -13.340 -1.037 4.042 1.00 84.19 83 ALA A O 1
ATOM 694 N N . VAL A 1 84 ? -11.578 0.309 3.623 1.00 85.12 84 VAL A N 1
ATOM 695 C CA . VAL A 1 84 ? -11.909 1.357 4.584 1.00 85.12 84 VAL A CA 1
ATOM 696 C C . VAL A 1 84 ? -11.918 2.680 3.849 1.00 85.12 84 VAL A C 1
ATOM 698 O O . VAL A 1 84 ? -10.882 3.100 3.328 1.00 85.12 84 VAL A O 1
ATOM 701 N N . THR A 1 85 ? -13.072 3.339 3.843 1.00 86.44 85 THR A N 1
ATOM 702 C CA . THR A 1 85 ? -13.210 4.665 3.257 1.00 86.44 85 THR A CA 1
ATOM 703 C C . THR A 1 85 ? -12.446 5.686 4.089 1.00 86.44 85 THR A C 1
ATOM 705 O O . THR A 1 85 ? -12.469 5.695 5.325 1.00 86.44 85 THR A O 1
ATOM 708 N N . VAL A 1 86 ? -11.789 6.587 3.384 1.00 85.00 86 VAL A N 1
ATOM 709 C CA . VAL A 1 86 ? -11.027 7.697 3.913 1.00 85.00 86 VAL A CA 1
ATOM 710 C C . VAL A 1 86 ? -11.806 8.989 3.690 1.00 85.00 86 VAL A C 1
ATOM 712 O O . VAL A 1 86 ? -12.147 9.340 2.563 1.00 85.00 86 VAL A O 1
ATOM 715 N N . LEU A 1 87 ? -12.075 9.734 4.759 1.00 83.62 87 LEU A N 1
ATOM 716 C CA . LEU A 1 87 ? -12.768 11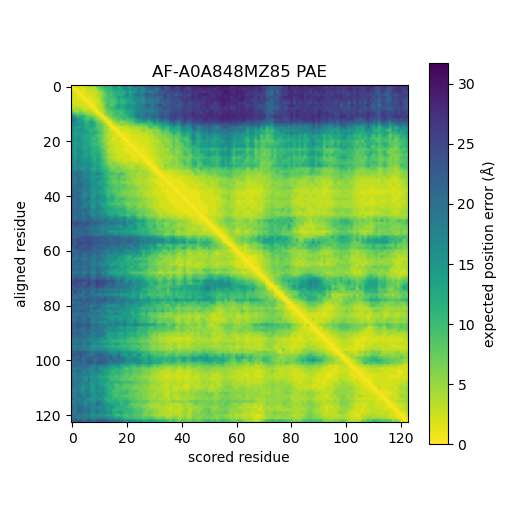.021 4.698 1.00 83.62 87 LEU A CA 1
ATOM 717 C C . LEU A 1 87 ? -11.775 12.187 4.824 1.00 83.62 87 LEU A C 1
ATOM 719 O O . LEU A 1 87 ? -10.817 12.070 5.587 1.00 83.62 87 LEU A O 1
ATOM 723 N N . PRO A 1 88 ? -12.000 13.316 4.119 1.00 82.19 88 PRO A N 1
ATOM 724 C CA . PRO A 1 88 ? -13.152 13.630 3.263 1.00 82.19 88 PRO A CA 1
ATOM 725 C C . PRO A 1 88 ? -12.993 13.202 1.795 1.00 82.19 88 PRO A C 1
ATOM 727 O O . PRO A 1 88 ? -13.930 13.382 1.019 1.00 82.19 88 PRO A O 1
ATOM 730 N N . SER A 1 89 ? -11.829 12.682 1.392 1.00 83.38 89 SER A N 1
ATOM 731 C CA . SER A 1 89 ? -11.519 12.427 -0.021 1.00 83.38 89 SER A CA 1
ATOM 732 C C . SER A 1 89 ? -12.375 11.331 -0.660 1.00 83.38 89 SER A C 1
ATOM 734 O O . SER A 1 89 ? -12.514 11.312 -1.880 1.00 83.38 89 SER A O 1
ATOM 736 N N . LYS A 1 90 ? -12.998 10.470 0.159 1.00 85.12 90 LYS A N 1
ATOM 737 C CA . LYS A 1 90 ? -13.747 9.272 -0.255 1.00 85.12 90 LYS A CA 1
ATOM 738 C C . LYS A 1 90 ? -12.890 8.291 -1.058 1.00 85.12 90 LYS A C 1
ATOM 740 O O . LYS A 1 90 ? -13.415 7.512 -1.848 1.00 85.12 90 LYS A O 1
ATOM 745 N N . ASP A 1 91 ? -11.576 8.353 -0.862 1.00 87.75 91 ASP A N 1
ATOM 746 C CA . ASP A 1 91 ? -10.663 7.315 -1.320 1.00 87.75 91 ASP A CA 1
ATOM 747 C C . ASP A 1 91 ? -10.766 6.100 -0.391 1.00 87.75 91 ASP A C 1
ATOM 749 O O . ASP A 1 91 ? -11.235 6.204 0.738 1.00 87.75 91 ASP A O 1
ATOM 753 N N . ASP A 1 92 ? -10.265 4.955 -0.833 1.00 88.19 92 ASP A N 1
ATOM 754 C CA . ASP A 1 92 ? -10.322 3.699 -0.096 1.00 88.19 92 ASP A CA 1
ATOM 755 C C . ASP A 1 92 ? -8.914 3.230 0.247 1.00 88.19 92 ASP A C 1
ATOM 757 O O . ASP A 1 92 ? -8.023 3.169 -0.612 1.00 88.19 92 ASP A O 1
ATOM 761 N N . LEU A 1 93 ? -8.732 2.828 1.500 1.00 88.81 93 LEU A N 1
ATOM 762 C CA . LEU A 1 93 ? -7.631 1.975 1.916 1.00 88.81 93 LEU A CA 1
ATOM 763 C C . LEU A 1 93 ? -8.076 0.523 1.795 1.00 88.81 93 LEU A C 1
ATOM 765 O O . LEU A 1 93 ? -8.910 0.038 2.558 1.00 88.81 93 LEU A O 1
ATOM 769 N N . ILE A 1 94 ? -7.520 -0.169 0.807 1.00 88.31 94 ILE A N 1
ATOM 770 C CA . ILE A 1 94 ? -7.836 -1.561 0.510 1.00 88.31 94 ILE A CA 1
ATOM 771 C C . ILE A 1 94 ? -6.799 -2.445 1.195 1.00 88.31 94 ILE A C 1
ATOM 773 O O . ILE A 1 94 ? -5.598 -2.233 1.057 1.00 88.31 94 ILE A O 1
ATOM 777 N N . ILE A 1 95 ? -7.265 -3.462 1.905 1.00 88.25 95 ILE A N 1
ATOM 778 C CA . ILE A 1 95 ? -6.457 -4.385 2.689 1.00 88.25 95 ILE A CA 1
ATOM 779 C C . ILE A 1 95 ? -6.672 -5.792 2.143 1.00 88.25 95 ILE A C 1
ATOM 781 O O . ILE A 1 95 ? -7.806 -6.264 2.020 1.00 88.25 95 ILE A O 1
ATOM 785 N N . LYS A 1 96 ? -5.578 -6.485 1.833 1.00 88.38 96 LYS A N 1
ATOM 786 C CA . LYS A 1 96 ? -5.601 -7.864 1.338 1.00 88.38 96 LYS A CA 1
ATOM 787 C C . LYS A 1 96 ? -4.701 -8.742 2.193 1.00 88.38 96 LYS A C 1
ATOM 789 O O . LYS A 1 96 ? -3.509 -8.465 2.310 1.00 88.38 96 LYS A O 1
ATOM 794 N N . LYS A 1 97 ? -5.250 -9.825 2.748 1.00 86.06 97 LYS A N 1
ATOM 795 C CA . LYS A 1 97 ? -4.454 -10.830 3.469 1.00 86.06 97 LYS A CA 1
ATOM 796 C C . LYS A 1 97 ? -3.637 -11.657 2.474 1.00 86.06 97 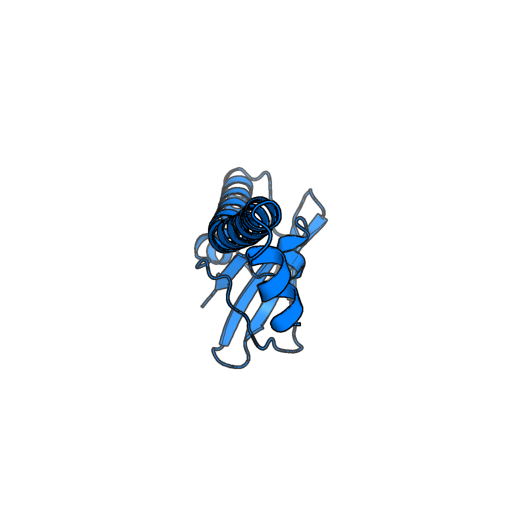LYS A C 1
ATOM 798 O O . LYS A 1 97 ? -4.186 -12.108 1.467 1.00 86.06 97 LYS A O 1
ATOM 803 N N . ASP A 1 98 ? -2.351 -11.848 2.743 1.00 84.12 98 ASP A N 1
ATOM 804 C CA . ASP A 1 98 ? -1.476 -12.775 2.020 1.00 84.12 98 ASP A CA 1
ATOM 805 C C . ASP A 1 98 ? -1.764 -14.217 2.456 1.00 84.12 98 ASP A C 1
ATOM 807 O O . ASP A 1 98 ? -1.878 -14.497 3.651 1.00 84.12 98 ASP A O 1
ATOM 811 N N . PHE A 1 99 ? -1.859 -15.143 1.501 1.00 79.81 99 PHE A N 1
ATOM 812 C CA . PHE A 1 99 ? -2.019 -16.565 1.818 1.00 79.81 99 PHE A CA 1
ATOM 813 C C . PHE A 1 99 ? -0.766 -17.181 2.440 1.00 79.81 99 PHE A C 1
ATOM 815 O O . PHE A 1 99 ? 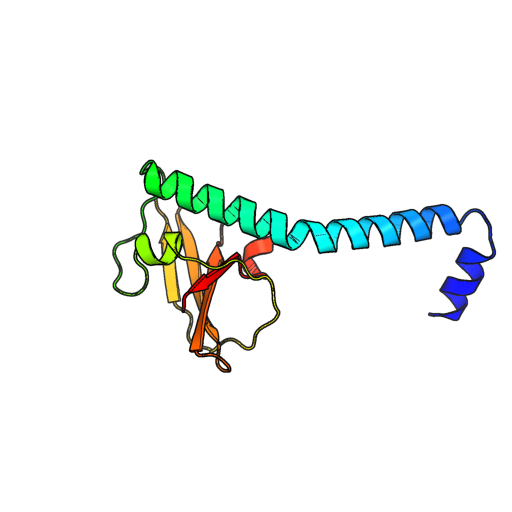-0.878 -18.104 3.238 1.00 79.81 99 PHE A O 1
ATOM 822 N N . SER A 1 100 ? 0.416 -16.707 2.044 1.00 79.81 100 SER A N 1
ATOM 823 C CA . SER A 1 100 ? 1.688 -17.337 2.407 1.00 79.81 100 SER A CA 1
ATOM 824 C C . SER A 1 100 ? 2.120 -16.994 3.829 1.00 79.81 100 SER A C 1
ATOM 826 O O . SER A 1 100 ? 2.686 -17.829 4.525 1.00 79.81 100 SER A O 1
ATOM 828 N N . ASN A 1 101 ? 1.899 -15.744 4.238 1.00 75.75 101 ASN A N 1
ATOM 829 C CA . ASN A 1 101 ? 2.605 -15.156 5.379 1.00 75.75 101 ASN A CA 1
ATOM 830 C C . ASN A 1 101 ? 1.663 -14.544 6.419 1.00 75.75 101 ASN A C 1
ATOM 832 O O . ASN A 1 101 ? 2.134 -13.863 7.318 1.00 75.75 101 ASN A O 1
ATOM 836 N N . GLU A 1 102 ? 0.348 -14.692 6.241 1.00 77.69 102 GLU A N 1
ATOM 837 C CA . GLU A 1 102 ? -0.719 -14.082 7.054 1.00 77.69 102 GLU A CA 1
ATOM 838 C C . GLU A 1 102 ? -0.708 -12.547 7.187 1.00 77.69 102 GLU A C 1
ATOM 840 O O . GLU A 1 102 ? -1.638 -11.987 7.760 1.00 77.69 102 GLU A O 1
ATOM 845 N N . LYS A 1 103 ? 0.273 -11.865 6.589 1.00 84.56 103 LYS A N 1
ATOM 846 C CA . LYS A 1 103 ? 0.411 -10.405 6.555 1.00 84.56 103 LYS A CA 1
ATOM 847 C C . LYS A 1 103 ? -0.738 -9.735 5.804 1.00 84.56 103 LYS A C 1
ATOM 849 O O . LYS A 1 103 ? -1.225 -10.252 4.793 1.00 84.56 103 LYS A O 1
ATOM 854 N N . TYR A 1 104 ? -1.113 -8.540 6.247 1.00 87.00 104 TYR A N 1
ATOM 855 C CA . TYR A 1 104 ? -2.140 -7.717 5.611 1.00 87.00 104 TYR A CA 1
ATOM 856 C C . TYR A 1 104 ? -1.502 -6.603 4.790 1.00 87.00 104 TYR A C 1
ATOM 858 O O . TYR A 1 104 ? -0.902 -5.681 5.332 1.00 87.00 104 TYR A O 1
ATOM 866 N N . TRP A 1 105 ? -1.648 -6.671 3.471 1.00 88.06 105 TRP A N 1
ATOM 867 C CA . TRP A 1 105 ? -1.104 -5.693 2.533 1.00 88.06 105 TRP A CA 1
ATOM 868 C C . TRP A 1 105 ? -2.079 -4.551 2.298 1.00 88.06 105 TRP A C 1
ATOM 870 O O . TRP A 1 105 ? -3.256 -4.800 2.034 1.00 88.06 105 TRP A O 1
ATOM 880 N N . VAL A 1 106 ? -1.580 -3.317 2.343 1.00 88.69 106 VAL A N 1
ATOM 881 C CA . VAL A 1 106 ? -2.393 -2.101 2.247 1.00 88.69 106 VAL A CA 1
ATOM 882 C C . VAL A 1 106 ? -2.137 -1.366 0.935 1.00 88.69 106 VAL A C 1
ATOM 884 O O . VAL A 1 106 ? -0.998 -1.159 0.516 1.00 88.69 106 VAL A O 1
ATOM 887 N N . PHE A 1 107 ? -3.225 -0.951 0.299 1.00 90.06 107 PHE A N 1
ATOM 888 C CA . PHE A 1 107 ? -3.290 -0.229 -0.966 1.00 90.06 107 PHE A CA 1
ATOM 889 C C . PHE A 1 107 ? -4.137 1.028 -0.773 1.00 90.06 107 PHE A C 1
ATOM 891 O O . PHE A 1 107 ? -5.083 1.010 0.009 1.00 90.06 107 PHE A O 1
ATOM 898 N N . TYR A 1 108 ? -3.847 2.097 -1.509 1.00 89.31 108 TYR A N 1
ATOM 899 C CA . TYR A 1 108 ? -4.577 3.358 -1.428 1.00 89.31 108 TYR A CA 1
ATOM 900 C C . TYR A 1 108 ? -5.120 3.758 -2.798 1.00 89.31 108 TYR A C 1
ATOM 902 O O . TYR A 1 108 ? -4.364 3.953 -3.753 1.00 89.31 108 TYR A O 1
ATOM 910 N N . SER A 1 109 ? -6.442 3.882 -2.913 1.00 88.75 109 SER A N 1
ATOM 911 C CA . SER A 1 109 ? -7.105 4.054 -4.210 1.00 88.75 109 SER A CA 1
ATOM 912 C C . SER A 1 109 ? -6.864 5.421 -4.867 1.00 88.75 109 SER A C 1
ATOM 914 O O . SER A 1 109 ? -6.991 5.516 -6.099 1.00 88.75 109 SER A O 1
ATOM 916 N N . LYS A 1 110 ? -6.435 6.424 -4.083 1.00 88.62 110 LYS A N 1
ATOM 917 C CA . LYS A 1 110 ? -6.065 7.776 -4.537 1.00 88.62 110 LYS A CA 1
ATOM 918 C C . LYS A 1 110 ? -5.024 7.750 -5.659 1.00 88.62 110 LYS A C 1
ATOM 920 O O . LYS A 1 110 ? -5.120 8.505 -6.624 1.00 88.62 110 LYS A O 1
ATOM 925 N N . TYR A 1 111 ? -4.040 6.850 -5.570 1.00 87.50 111 TYR A N 1
ATOM 926 C CA . TYR A 1 111 ? -2.923 6.777 -6.514 1.00 87.50 111 TYR A CA 1
ATOM 927 C C . TYR A 1 111 ? -3.021 5.558 -7.429 1.00 87.50 111 TYR A C 1
ATOM 929 O O . TYR A 1 111 ? -3.069 4.423 -6.961 1.00 87.50 111 TYR A O 1
ATOM 937 N N . TYR A 1 112 ? -2.938 5.768 -8.751 1.00 83.81 112 TYR A N 1
ATOM 938 C CA . TYR A 1 112 ? -2.965 4.678 -9.740 1.00 83.81 112 TYR A CA 1
ATOM 939 C C . TYR A 1 112 ? -1.905 3.603 -9.459 1.00 83.81 112 TYR A C 1
ATOM 941 O O . TYR A 1 112 ? -2.199 2.409 -9.489 1.00 83.81 112 TYR A O 1
ATOM 949 N N . TYR A 1 113 ? -0.687 4.030 -9.110 1.00 82.81 113 TYR A N 1
ATOM 950 C CA . TYR A 1 113 ? 0.404 3.129 -8.742 1.00 82.81 113 TYR A CA 1
ATOM 951 C C . TYR A 1 113 ? 0.018 2.207 -7.576 1.00 82.81 113 TYR A C 1
ATOM 953 O O . TYR A 1 113 ? 0.219 0.992 -7.650 1.00 82.81 113 TYR A O 1
ATOM 961 N N . SER A 1 114 ? -0.626 2.774 -6.552 1.00 83.88 114 SER A N 1
ATOM 962 C CA . SER A 1 114 ? -1.032 2.053 -5.351 1.00 83.88 114 SER A CA 1
ATOM 963 C C . SER A 1 114 ? -2.282 1.186 -5.537 1.00 83.88 114 SER A C 1
ATOM 965 O O . SER A 1 114 ? -2.614 0.402 -4.660 1.00 83.88 114 SER A O 1
ATOM 967 N N . ARG A 1 115 ? -2.949 1.224 -6.695 1.00 82.62 115 ARG A N 1
ATOM 968 C CA . ARG A 1 115 ? -3.991 0.234 -7.027 1.00 82.62 115 ARG A CA 1
ATOM 969 C C . ARG A 1 115 ? -3.404 -1.129 -7.391 1.00 82.62 115 ARG A C 1
ATOM 971 O O . ARG A 1 115 ? -4.072 -2.147 -7.235 1.00 82.62 115 ARG A O 1
ATOM 978 N N . SER A 1 116 ? -2.167 -1.137 -7.892 1.00 80.44 116 SER A N 1
ATOM 979 C CA . SER A 1 116 ? -1.457 -2.354 -8.311 1.00 80.44 116 SER A CA 1
ATOM 980 C C . SER A 1 116 ? -0.325 -2.744 -7.360 1.00 80.44 116 SER A C 1
ATOM 982 O O . SER A 1 116 ? -0.000 -3.924 -7.267 1.00 80.44 116 SER A O 1
ATOM 984 N N . HIS A 1 117 ? 0.257 -1.777 -6.647 1.00 82.56 117 HIS A N 1
ATOM 985 C CA . HIS A 1 117 ? 1.364 -1.992 -5.717 1.00 82.56 117 HIS A CA 1
ATOM 986 C C . HIS A 1 117 ? 0.923 -1.663 -4.293 1.00 82.56 117 HIS A C 1
ATOM 988 O O . HIS A 1 117 ? 0.340 -0.606 -4.042 1.00 82.56 117 HIS A O 1
ATOM 994 N N . ALA A 1 118 ? 1.211 -2.566 -3.361 1.00 85.88 118 ALA A N 1
ATOM 995 C CA . ALA A 1 118 ? 0.985 -2.294 -1.952 1.00 85.88 118 ALA A CA 1
ATOM 996 C C . ALA A 1 118 ? 1.962 -1.212 -1.469 1.00 85.88 118 ALA A C 1
ATOM 998 O O . ALA A 1 118 ? 3.124 -1.174 -1.877 1.00 85.88 118 ALA A O 1
ATOM 999 N N . ILE A 1 119 ? 1.478 -0.324 -0.605 1.00 87.19 119 ILE A N 1
ATOM 1000 C CA . ILE A 1 119 ? 2.291 0.728 0.021 1.00 87.19 119 ILE A CA 1
ATOM 1001 C C . ILE A 1 119 ? 3.108 0.139 1.172 1.00 87.19 119 ILE A C 1
ATOM 1003 O O . ILE A 1 119 ? 4.238 0.555 1.423 1.00 87.19 119 ILE A O 1
ATOM 1007 N N . GLY A 1 120 ? 2.535 -0.853 1.850 1.00 86.06 120 GLY A N 1
ATOM 1008 C CA . GLY A 1 120 ? 3.159 -1.555 2.956 1.00 86.06 120 GLY A CA 1
ATOM 1009 C C . GLY A 1 120 ? 2.289 -2.693 3.472 1.00 86.06 120 GLY A C 1
ATOM 1010 O O . GLY A 1 120 ? 1.243 -3.007 2.892 1.00 86.06 120 GLY A O 1
ATOM 1011 N N . PHE A 1 121 ? 2.728 -3.300 4.569 1.00 86.12 121 PHE A N 1
ATOM 1012 C CA . PHE A 1 121 ? 2.007 -4.367 5.253 1.00 86.12 121 PHE A CA 1
ATOM 1013 C C . PHE A 1 121 ? 1.923 -4.157 6.761 1.00 86.12 121 PHE A C 1
ATOM 1015 O O . PHE A 1 121 ? 2.753 -3.475 7.366 1.00 86.12 121 PHE A O 1
ATOM 1022 N N . ILE A 1 122 ? 0.908 -4.787 7.340 1.00 86.12 122 ILE A N 1
ATOM 1023 C CA . ILE A 1 122 ? 0.678 -4.926 8.775 1.00 86.12 122 ILE A CA 1
ATOM 1024 C C . ILE A 1 122 ? 0.901 -6.404 9.120 1.00 86.12 122 ILE A C 1
ATOM 1026 O O . ILE A 1 122 ? 0.451 -7.283 8.374 1.00 86.12 122 ILE A O 1
ATOM 1030 N N . GLU A 1 123 ? 1.631 -6.655 10.206 1.00 77.38 123 GLU A N 1
ATOM 1031 C CA . GLU A 1 123 ? 1.792 -7.988 10.812 1.00 77.38 123 GLU A CA 1
ATOM 1032 C C . GLU A 1 123 ? 0.652 -8.297 11.781 1.00 77.38 123 GLU A C 1
ATOM 1034 O O . GLU A 1 123 ? 0.210 -7.364 12.492 1.00 77.38 123 GLU A O 1
#

Radius of gyration: 19.28 Å; Cα contacts (8 Å, |Δi|>4): 170; chains: 1; bounding box: 42×34×50 Å